Protein AF-A0A2I0QET4-F1 (afdb_monomer_lite)

pLDDT: mean 77.93, std 13.54, range [47.03, 93.81]

Structure (mmCIF, N/CA/C/O backbone):
data_AF-A0A2I0QET4-F1
#
_entry.id   AF-A0A2I0QET4-F1
#
loop_
_atom_site.group_PDB
_atom_site.id
_atom_site.type_symbol
_atom_site.label_atom_id
_atom_site.label_alt_id
_atom_site.label_comp_id
_atom_site.label_asym_id
_atom_site.label_entity_id
_atom_site.label_seq_id
_atom_site.pdbx_PDB_ins_code
_atom_site.Cartn_x
_atom_site.Cartn_y
_atom_site.Cartn_z
_atom_site.occupancy
_atom_site.B_iso_or_equiv
_atom_site.auth_seq_id
_atom_site.auth_comp_id
_atom_site.auth_asym_id
_atom_site.auth_atom_id
_atom_site.pdbx_PDB_model_num
ATOM 1 N N . MET A 1 1 ? -5.269 -8.835 14.599 1.00 57.53 1 MET A N 1
ATOM 2 C CA . MET A 1 1 ? -4.278 -7.841 15.068 1.00 57.53 1 MET A CA 1
ATOM 3 C C . MET A 1 1 ? -4.876 -6.475 14.785 1.00 57.53 1 MET A C 1
ATOM 5 O O . MET A 1 1 ? -5.277 -6.261 13.655 1.00 57.53 1 MET A O 1
ATOM 9 N N . PHE A 1 2 ? -5.029 -5.640 15.819 1.00 63.09 2 PHE A N 1
ATOM 10 C CA . PHE A 1 2 ? -5.918 -4.462 15.880 1.00 63.09 2 PHE A CA 1
ATOM 11 C C . PHE A 1 2 ? -7.413 -4.852 15.852 1.00 63.09 2 PHE A C 1
ATOM 13 O O . PHE A 1 2 ? -7.910 -5.414 14.888 1.00 63.09 2 PHE A O 1
ATOM 20 N N . LYS A 1 3 ? -8.116 -4.676 16.978 1.00 66.81 3 LYS A N 1
ATOM 21 C CA . LYS A 1 3 ? -9.545 -5.009 17.129 1.00 66.81 3 LYS A CA 1
ATOM 22 C C . LYS A 1 3 ? -10.394 -3.951 16.410 1.00 66.81 3 LYS A C 1
ATOM 24 O O . LYS A 1 3 ? -10.815 -2.997 17.051 1.00 66.81 3 LYS A O 1
ATOM 29 N N . GLY A 1 4 ? -10.536 -4.064 15.092 1.00 66.62 4 GLY A N 1
ATOM 30 C CA . GLY A 1 4 ? -11.411 -3.195 14.300 1.00 66.62 4 GLY A CA 1
ATOM 31 C C . GLY A 1 4 ? -12.862 -3.606 14.447 1.00 66.62 4 GLY A C 1
ATOM 32 O O . GLY A 1 4 ? -13.164 -4.796 14.423 1.00 66.62 4 GLY A O 1
ATOM 33 N N . GLU A 1 5 ? -13.744 -2.626 14.610 1.00 77.94 5 GLU A N 1
ATOM 34 C CA . GLU A 1 5 ? -15.197 -2.847 14.698 1.00 77.94 5 GLU A CA 1
ATOM 35 C C . GLU A 1 5 ? -15.862 -2.881 13.309 1.00 77.94 5 GLU A C 1
ATOM 37 O O . GLU A 1 5 ? -17.062 -3.110 13.180 1.00 77.94 5 GLU A O 1
ATOM 42 N N . GLY A 1 6 ? -15.071 -2.660 12.257 1.00 73.81 6 GLY A N 1
ATOM 43 C CA . GLY A 1 6 ? -15.531 -2.488 10.889 1.00 73.81 6 GLY A CA 1
ATOM 44 C C . GLY A 1 6 ? -15.779 -3.779 10.125 1.00 73.81 6 GLY A C 1
ATOM 45 O O . GLY A 1 6 ? -15.137 -4.806 10.343 1.00 73.81 6 GLY A O 1
ATOM 46 N N . ASN A 1 7 ? -16.663 -3.697 9.131 1.00 83.19 7 ASN A N 1
ATOM 47 C CA . ASN A 1 7 ? -16.868 -4.776 8.172 1.00 83.19 7 ASN A CA 1
ATOM 48 C C . ASN A 1 7 ? -15.808 -4.722 7.056 1.00 83.19 7 ASN A C 1
ATOM 50 O O . ASN A 1 7 ? -15.628 -3.696 6.393 1.00 83.19 7 ASN A O 1
ATOM 54 N N . PHE A 1 8 ? -15.139 -5.849 6.804 1.00 80.56 8 PHE A N 1
ATOM 55 C CA . PHE A 1 8 ? -14.176 -5.982 5.711 1.00 80.56 8 PHE A CA 1
ATOM 56 C C . PHE A 1 8 ? -14.800 -5.739 4.331 1.00 80.56 8 PHE A C 1
ATOM 58 O O . PHE A 1 8 ? -14.129 -5.169 3.480 1.00 80.56 8 PHE A O 1
ATOM 65 N N . THR A 1 9 ? -16.079 -6.061 4.118 1.00 83.06 9 THR A N 1
ATOM 66 C CA . THR A 1 9 ? -16.760 -5.825 2.832 1.00 83.06 9 THR A CA 1
ATOM 67 C C . THR A 1 9 ? -16.816 -4.339 2.477 1.00 83.06 9 THR A C 1
ATOM 69 O O . THR A 1 9 ? -16.481 -3.955 1.358 1.00 83.06 9 THR A O 1
ATOM 72 N N . THR A 1 10 ? -17.180 -3.484 3.438 1.00 81.50 10 THR A N 1
ATOM 73 C CA . THR A 1 10 ? -17.232 -2.027 3.241 1.00 81.50 10 THR A CA 1
ATOM 74 C C . THR A 1 10 ? -15.839 -1.459 2.983 1.00 81.50 10 THR A C 1
ATOM 76 O O . THR A 1 10 ? -15.662 -0.613 2.110 1.00 81.50 10 THR A O 1
ATOM 79 N N . HIS A 1 11 ? -14.833 -1.967 3.699 1.00 81.94 11 HIS A N 1
ATOM 80 C CA . HIS A 1 11 ? -13.439 -1.584 3.493 1.00 81.94 11 HIS A CA 1
ATOM 81 C C . HIS A 1 11 ? -12.954 -1.936 2.080 1.00 81.94 11 HIS A C 1
ATOM 83 O O . HIS A 1 11 ? -12.426 -1.074 1.377 1.00 81.94 11 HIS A O 1
ATOM 89 N N . THR A 1 12 ? -13.177 -3.175 1.638 1.00 82.81 12 THR A N 1
ATOM 90 C CA . THR A 1 12 ? -12.799 -3.628 0.296 1.00 82.81 12 THR A CA 1
ATOM 91 C C . THR A 1 12 ? -13.517 -2.830 -0.787 1.00 82.81 12 THR A C 1
ATOM 93 O O . THR A 1 12 ? -12.886 -2.461 -1.772 1.00 82.81 12 THR A O 1
ATOM 96 N N . TYR A 1 13 ? -14.799 -2.508 -0.597 1.00 84.88 13 TYR A N 1
ATOM 97 C CA . TYR A 1 13 ? -15.558 -1.685 -1.538 1.00 84.88 13 TYR A CA 1
ATOM 98 C C . TYR A 1 13 ? -14.967 -0.275 -1.693 1.00 84.88 13 TYR A C 1
ATOM 100 O O . TYR A 1 13 ? -14.736 0.171 -2.816 1.00 84.88 13 TYR A O 1
ATOM 108 N N . LEU A 1 14 ? -14.668 0.409 -0.582 1.00 83.62 14 LEU A N 1
ATOM 109 C CA . LEU A 1 14 ? -14.082 1.754 -0.607 1.00 83.62 14 LEU A CA 1
ATOM 110 C C . LEU A 1 14 ? -12.700 1.769 -1.263 1.00 83.62 14 LEU A C 1
ATOM 112 O O . LEU A 1 14 ? -12.419 2.648 -2.076 1.00 83.62 14 LEU A O 1
ATOM 116 N N . ILE A 1 15 ? -11.857 0.778 -0.954 1.00 83.25 15 ILE A N 1
ATOM 117 C CA . ILE A 1 15 ? -10.557 0.638 -1.617 1.00 83.25 15 ILE A CA 1
ATOM 118 C C . ILE A 1 15 ? -10.754 0.394 -3.110 1.00 83.25 15 ILE A C 1
ATOM 120 O O . ILE A 1 15 ? -10.136 1.087 -3.905 1.00 83.25 15 ILE A O 1
ATOM 124 N N . ALA A 1 16 ? -11.606 -0.552 -3.509 1.00 82.56 16 ALA A N 1
ATOM 125 C CA . ALA A 1 16 ? -11.795 -0.901 -4.917 1.00 82.56 16 ALA A CA 1
ATOM 126 C C . ALA A 1 16 ? -12.281 0.295 -5.753 1.00 82.56 16 ALA A C 1
ATOM 128 O O . ALA A 1 16 ? -11.793 0.505 -6.865 1.00 82.56 16 ALA A O 1
ATOM 129 N N . LEU A 1 17 ? -13.185 1.106 -5.193 1.00 84.06 17 LEU A N 1
ATOM 130 C CA . LEU A 1 17 ? -13.699 2.314 -5.838 1.00 84.06 17 LEU A CA 1
ATOM 131 C C . LEU A 1 17 ? -12.591 3.342 -6.117 1.00 84.06 17 LEU A C 1
ATOM 133 O O . LEU A 1 17 ? -12.607 3.995 -7.156 1.00 84.06 17 LEU A O 1
ATOM 137 N N . LEU A 1 18 ? -11.627 3.472 -5.203 1.00 77.44 18 LEU A N 1
ATOM 138 C CA . LEU A 1 18 ? -10.512 4.418 -5.311 1.00 77.44 18 LEU A CA 1
ATOM 139 C C . LEU A 1 18 ? -9.323 3.847 -6.094 1.00 77.44 18 LEU A C 1
ATOM 141 O O . LEU A 1 18 ? -8.611 4.582 -6.776 1.00 77.44 18 LEU A O 1
ATOM 145 N N . TYR A 1 19 ? -9.124 2.534 -6.033 1.00 77.75 19 TYR A N 1
ATOM 146 C CA . TYR A 1 19 ? -8.011 1.847 -6.675 1.00 77.75 19 TYR A CA 1
ATOM 147 C C . TYR A 1 19 ? -8.180 1.774 -8.195 1.00 77.75 19 TYR A C 1
ATOM 149 O O . TYR A 1 19 ? -7.216 1.968 -8.931 1.00 77.75 19 TYR A O 1
ATOM 157 N N . ALA A 1 20 ? -9.407 1.560 -8.683 1.00 79.25 20 ALA A N 1
ATOM 158 C CA . ALA A 1 20 ? -9.698 1.517 -10.116 1.00 79.25 20 ALA A CA 1
ATOM 159 C C . ALA A 1 20 ? -9.249 2.788 -10.878 1.00 79.25 20 ALA A C 1
ATOM 161 O O . ALA A 1 20 ? -8.493 2.653 -11.844 1.00 79.25 20 ALA A O 1
ATOM 162 N N . PRO A 1 21 ? -9.628 4.019 -10.474 1.00 78.62 21 PRO A N 1
ATOM 163 C CA . PRO A 1 21 ? -9.150 5.227 -11.143 1.00 78.62 21 PRO A CA 1
ATOM 164 C C . PRO A 1 21 ? -7.648 5.455 -10.937 1.00 78.62 21 PRO A C 1
ATOM 166 O O . PRO A 1 21 ? -6.991 5.882 -11.885 1.00 78.62 21 PRO A O 1
ATOM 169 N N . CYS A 1 22 ? -7.084 5.125 -9.765 1.00 74.00 22 CYS A N 1
ATOM 170 C CA . CYS A 1 22 ? -5.635 5.209 -9.550 1.00 74.00 22 CYS A CA 1
ATOM 171 C C . CYS A 1 22 ? -4.888 4.339 -10.570 1.00 74.00 22 CYS A C 1
ATOM 173 O O . CYS A 1 22 ? -4.043 4.854 -11.288 1.00 74.00 22 CYS A O 1
ATOM 175 N N . MET A 1 23 ? -5.282 3.076 -10.754 1.00 75.75 23 MET A N 1
ATOM 176 C CA . MET A 1 23 ? -4.686 2.166 -11.743 1.00 75.75 23 MET A CA 1
ATOM 177 C C . MET A 1 23 ? -4.771 2.686 -13.184 1.00 75.75 23 MET A C 1
ATOM 179 O O . MET A 1 23 ? -3.809 2.563 -13.949 1.00 75.75 23 MET A O 1
ATOM 183 N N . VAL A 1 24 ? -5.899 3.286 -13.573 1.00 78.75 24 VAL A N 1
ATOM 184 C CA . VAL A 1 24 ? -6.055 3.897 -14.905 1.00 78.75 24 VAL A CA 1
ATOM 185 C C . VAL A 1 24 ? -5.110 5.091 -15.071 1.00 78.75 24 VAL A C 1
ATOM 187 O O . VAL A 1 24 ? -4.453 5.215 -16.102 1.00 78.75 24 VAL A O 1
ATOM 190 N N . ILE A 1 25 ? -4.981 5.938 -14.048 1.00 74.00 25 ILE A N 1
ATOM 191 C CA . ILE A 1 25 ? -4.059 7.079 -14.062 1.00 74.00 25 ILE A CA 1
ATOM 192 C C . ILE A 1 25 ? -2.608 6.590 -14.143 1.00 74.00 25 ILE A C 1
ATOM 194 O O . ILE A 1 25 ? -1.863 7.047 -15.005 1.00 74.00 25 ILE A O 1
ATOM 198 N N . THR A 1 26 ? -2.205 5.630 -13.310 1.00 68.50 26 THR A N 1
ATOM 199 C CA . THR A 1 26 ? -0.829 5.112 -13.282 1.00 68.50 26 THR A CA 1
ATOM 200 C C . THR A 1 26 ? -0.457 4.417 -14.590 1.00 68.50 26 THR A C 1
ATOM 202 O O . THR A 1 26 ? 0.649 4.603 -15.089 1.00 68.50 26 THR A O 1
ATOM 205 N N . SER A 1 27 ? -1.380 3.656 -15.188 1.00 68.50 27 SER A N 1
ATOM 206 C CA . SER A 1 27 ? -1.153 3.011 -16.488 1.00 68.50 27 SER A CA 1
ATOM 207 C C . SER A 1 27 ? -1.061 4.026 -17.630 1.00 68.50 27 SER A C 1
ATOM 209 O O . SER A 1 27 ? -0.127 3.950 -18.429 1.00 68.50 27 SER A O 1
ATOM 211 N N . ALA A 1 28 ? -1.940 5.031 -17.673 1.00 69.62 28 ALA A N 1
ATOM 212 C CA . ALA A 1 28 ? -1.852 6.114 -18.650 1.00 69.62 28 ALA A CA 1
ATOM 213 C C . ALA A 1 28 ? -0.533 6.897 -18.511 1.00 69.62 28 ALA A C 1
ATOM 215 O O . ALA A 1 28 ? 0.176 7.113 -19.494 1.00 69.62 28 ALA A O 1
ATOM 216 N N . LEU A 1 29 ? -0.155 7.255 -17.283 1.00 64.19 29 LEU A N 1
ATOM 217 C CA . LEU A 1 29 ? 1.089 7.966 -16.981 1.00 64.19 29 LEU A CA 1
ATOM 218 C C . LEU A 1 29 ? 2.347 7.111 -17.160 1.00 64.19 29 LEU A C 1
ATOM 220 O O . LEU A 1 29 ? 3.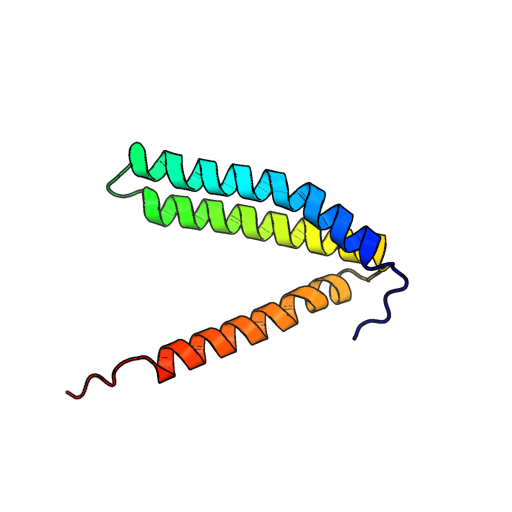426 7.676 -17.258 1.00 64.19 29 LEU A O 1
ATOM 224 N N . GLY A 1 30 ? 2.249 5.782 -17.206 1.00 62.00 30 GLY A N 1
ATOM 225 C CA . GLY A 1 30 ? 3.366 4.906 -17.569 1.00 62.00 30 GLY A CA 1
ATOM 226 C C . GLY A 1 30 ? 3.583 4.824 -19.083 1.00 62.00 30 GLY A C 1
ATOM 227 O O . GLY A 1 30 ? 4.720 4.768 -19.547 1.00 62.00 30 GLY A O 1
ATOM 228 N N . ILE A 1 31 ? 2.498 4.866 -19.861 1.00 63.03 31 ILE A N 1
ATOM 229 C CA . ILE A 1 31 ? 2.531 4.755 -21.327 1.00 63.03 31 ILE A CA 1
ATOM 230 C C . ILE A 1 31 ? 2.961 6.079 -21.981 1.00 63.03 31 ILE A C 1
ATOM 232 O O . ILE A 1 31 ? 3.769 6.079 -22.910 1.00 63.03 31 ILE A O 1
ATOM 236 N N . ILE A 1 32 ? 2.458 7.218 -21.492 1.00 58.16 32 ILE A N 1
ATOM 237 C CA . ILE A 1 32 ? 2.667 8.535 -22.121 1.00 58.16 32 ILE A CA 1
ATOM 238 C C . ILE A 1 32 ? 4.152 8.980 -22.135 1.00 58.16 32 ILE A C 1
ATOM 240 O O . ILE A 1 32 ? 4.634 9.396 -23.192 1.00 58.16 32 ILE A O 1
ATOM 244 N N . PRO A 1 33 ? 4.934 8.878 -21.039 1.00 54.22 33 PRO A N 1
ATOM 245 C CA . PRO A 1 33 ? 6.335 9.305 -21.022 1.00 54.22 33 PRO A CA 1
ATOM 246 C C . PRO A 1 33 ? 7.245 8.403 -21.856 1.00 54.22 33 PRO A C 1
ATOM 248 O O . PRO A 1 33 ? 8.227 8.893 -22.411 1.00 54.22 33 PRO A O 1
ATOM 251 N N . PHE A 1 34 ? 6.907 7.112 -21.979 1.00 53.25 34 PHE A N 1
ATOM 252 C CA . PHE A 1 34 ? 7.676 6.148 -22.770 1.00 53.25 34 PHE A CA 1
ATOM 253 C C . PHE A 1 34 ? 7.680 6.505 -24.264 1.00 53.25 34 PHE A C 1
ATOM 255 O O . PHE A 1 34 ? 8.678 6.283 -24.945 1.00 53.25 34 PHE A O 1
ATOM 262 N N . PHE A 1 35 ? 6.594 7.106 -24.765 1.00 54.09 35 PHE A N 1
ATOM 263 C CA . PHE A 1 35 ? 6.469 7.477 -26.176 1.00 54.09 35 PHE A CA 1
ATOM 264 C C . PHE A 1 35 ? 6.989 8.891 -26.497 1.00 54.09 35 PHE A C 1
ATOM 266 O O . PHE A 1 35 ? 7.377 9.148 -27.634 1.00 54.09 35 PHE A O 1
ATOM 273 N N . ILE A 1 36 ? 7.008 9.814 -25.523 1.00 53.97 36 ILE A N 1
ATOM 274 C CA . ILE A 1 36 ? 7.271 11.247 -25.774 1.00 53.97 36 ILE A CA 1
ATOM 275 C C . ILE A 1 36 ? 8.669 11.707 -25.305 1.00 53.97 36 ILE A C 1
ATOM 277 O O . ILE A 1 36 ? 9.241 12.597 -25.930 1.00 53.97 36 ILE A O 1
ATOM 281 N N . ILE A 1 37 ? 9.267 11.127 -24.248 1.00 52.59 37 ILE A N 1
ATOM 282 C CA . ILE A 1 37 ? 10.562 11.598 -23.697 1.00 52.59 37 ILE A CA 1
ATOM 283 C C . ILE A 1 37 ? 11.514 10.412 -23.433 1.00 52.59 37 ILE A C 1
ATOM 285 O O . ILE A 1 37 ? 11.676 9.980 -22.288 1.00 52.59 37 ILE A O 1
ATOM 289 N N . PRO A 1 38 ? 12.184 9.879 -24.472 1.00 53.09 38 PRO A N 1
ATOM 290 C CA . PRO A 1 38 ? 12.845 8.579 -24.378 1.00 53.09 38 PRO A CA 1
ATOM 291 C C . PRO A 1 38 ? 14.214 8.566 -23.673 1.00 53.09 38 PRO A C 1
ATOM 293 O O . PRO A 1 38 ? 14.687 7.481 -23.358 1.00 53.09 38 PRO A O 1
ATOM 296 N N . PHE A 1 39 ? 14.871 9.706 -23.402 1.00 54.22 39 PHE A N 1
ATOM 297 C CA . PHE A 1 39 ? 16.323 9.664 -23.127 1.00 54.22 39 PHE A CA 1
ATOM 298 C C . PHE A 1 39 ? 16.838 10.115 -21.748 1.00 54.22 39 PHE A C 1
ATOM 300 O O . PHE A 1 39 ? 17.908 9.652 -21.374 1.00 54.22 39 PHE A O 1
ATOM 307 N N . PHE A 1 40 ? 16.133 10.931 -20.948 1.00 47.03 40 PHE A N 1
ATOM 308 C CA . PHE A 1 40 ? 16.648 11.334 -19.611 1.00 47.03 40 PHE A CA 1
ATOM 309 C C . PHE A 1 40 ? 15.588 11.521 -18.504 1.00 47.03 40 PHE A C 1
ATOM 311 O O . PHE A 1 40 ? 15.919 11.437 -17.325 1.00 47.03 40 PHE A O 1
ATOM 318 N N . GLY A 1 41 ? 14.308 11.723 -18.849 1.00 50.09 41 GLY A N 1
ATOM 319 C CA . GLY A 1 41 ? 13.229 11.977 -17.878 1.00 50.09 41 GLY A CA 1
ATOM 320 C C . GLY A 1 41 ? 12.283 10.801 -17.603 1.00 50.09 41 GLY A C 1
ATOM 321 O O . GLY A 1 41 ? 11.548 10.844 -16.622 1.00 50.09 41 GLY A O 1
ATOM 322 N N . GLY A 1 42 ? 12.289 9.747 -18.428 1.00 54.06 42 GLY A N 1
ATOM 323 C CA . GLY A 1 42 ? 11.286 8.674 -18.365 1.00 54.06 42 GLY A CA 1
ATOM 324 C C . GLY A 1 42 ? 11.386 7.779 -17.125 1.00 54.06 42 GLY A C 1
ATOM 325 O O . GLY A 1 42 ? 10.366 7.463 -16.521 1.00 54.06 42 GLY A O 1
ATOM 326 N N . LEU A 1 43 ? 12.598 7.420 -16.684 1.00 54.22 43 LEU A N 1
ATOM 327 C CA . LEU A 1 43 ? 12.803 6.578 -15.492 1.00 54.22 43 LEU A CA 1
ATOM 328 C C . LEU A 1 43 ? 12.691 7.374 -14.185 1.00 54.22 43 LEU A C 1
ATOM 330 O O . LEU A 1 43 ? 12.004 6.948 -13.263 1.00 54.22 43 LEU A O 1
ATOM 334 N N . MET A 1 44 ? 13.313 8.555 -14.106 1.00 53.75 44 MET A N 1
ATOM 335 C CA . MET A 1 44 ? 13.220 9.414 -12.916 1.00 53.75 44 MET A CA 1
ATOM 336 C C . MET A 1 44 ? 11.821 10.028 -12.757 1.00 53.75 44 MET A C 1
ATOM 338 O O . MET A 1 44 ? 11.296 10.070 -11.650 1.00 53.75 44 MET A O 1
ATOM 342 N N . GLY A 1 45 ? 11.186 10.454 -13.853 1.00 59.62 45 GLY A N 1
ATOM 343 C CA . GLY A 1 45 ? 9.830 11.008 -13.842 1.00 59.62 45 GLY A CA 1
ATOM 344 C C . GLY A 1 45 ? 8.764 9.969 -13.498 1.00 59.62 45 GLY A C 1
ATOM 345 O O . GLY A 1 45 ? 7.876 10.262 -12.699 1.00 59.62 45 GLY A O 1
ATOM 346 N N . SER A 1 46 ? 8.877 8.741 -14.021 1.00 62.53 46 SER A N 1
ATOM 347 C CA . SER A 1 46 ? 7.969 7.645 -13.647 1.00 62.53 46 SER A CA 1
ATOM 348 C C . SER A 1 46 ? 8.161 7.195 -12.197 1.00 62.53 46 SER A C 1
ATOM 350 O O . SER A 1 46 ? 7.173 6.903 -11.530 1.00 62.53 46 SER A O 1
ATOM 352 N N . LEU A 1 47 ? 9.391 7.224 -11.669 1.00 66.00 47 LEU A N 1
ATOM 353 C CA . LEU A 1 47 ? 9.657 6.981 -10.247 1.00 66.00 47 LEU A CA 1
ATOM 354 C C . LEU A 1 47 ? 9.010 8.038 -9.345 1.00 66.00 47 LEU A C 1
ATOM 356 O O . LEU A 1 47 ? 8.352 7.679 -8.374 1.00 66.00 47 LEU A O 1
ATOM 360 N N . VAL A 1 48 ? 9.164 9.328 -9.661 1.00 71.62 48 VAL A N 1
ATOM 361 C CA . VAL A 1 48 ? 8.581 10.417 -8.855 1.00 71.62 48 VAL A CA 1
ATOM 362 C C . VAL A 1 48 ? 7.051 10.379 -8.898 1.00 71.62 48 VAL A C 1
ATOM 364 O O . VAL A 1 48 ? 6.410 10.468 -7.852 1.00 71.62 48 VAL A O 1
ATOM 367 N N . LEU A 1 49 ? 6.455 10.193 -10.080 1.00 69.12 49 LEU A N 1
ATOM 368 C CA . LEU A 1 49 ? 5.002 10.053 -10.227 1.00 69.12 49 LEU A CA 1
ATOM 369 C C . LEU A 1 49 ? 4.477 8.796 -9.529 1.00 69.12 49 LEU A C 1
ATOM 371 O O . LEU A 1 49 ? 3.485 8.873 -8.810 1.00 69.12 49 LEU A O 1
ATOM 375 N N . GLY A 1 50 ? 5.162 7.661 -9.678 1.00 72.19 50 GLY A N 1
ATOM 376 C CA . GLY A 1 50 ? 4.804 6.419 -8.997 1.00 72.19 50 GLY A CA 1
ATOM 377 C C . GLY A 1 50 ? 4.854 6.559 -7.476 1.00 72.19 50 GLY A C 1
ATOM 378 O O . GLY A 1 50 ? 3.964 6.078 -6.782 1.00 72.19 50 GLY A O 1
ATOM 379 N N . LEU A 1 51 ? 5.843 7.286 -6.953 1.00 77.94 51 LEU A N 1
ATOM 380 C CA . LEU A 1 51 ? 5.973 7.543 -5.521 1.00 77.94 51 LEU A CA 1
ATOM 381 C C . LEU A 1 51 ? 4.861 8.470 -5.003 1.00 77.94 51 LEU A C 1
ATOM 383 O O . LEU A 1 51 ? 4.327 8.228 -3.923 1.00 77.94 51 LEU A O 1
ATOM 387 N N . LEU A 1 52 ? 4.450 9.478 -5.780 1.00 80.31 52 LEU A N 1
ATOM 388 C CA . LEU A 1 52 ? 3.301 10.330 -5.444 1.00 80.31 52 LEU A CA 1
ATOM 389 C C . LEU A 1 52 ? 1.983 9.545 -5.425 1.00 80.31 52 LEU A C 1
ATOM 391 O O . LEU A 1 52 ? 1.208 9.689 -4.479 1.00 80.31 52 LEU A O 1
ATOM 395 N N . VAL A 1 53 ? 1.746 8.698 -6.431 1.00 79.88 53 VAL A N 1
ATOM 396 C CA . VAL A 1 53 ? 0.562 7.825 -6.476 1.00 79.88 53 VAL A CA 1
ATOM 397 C C . VAL A 1 53 ? 0.561 6.871 -5.283 1.00 79.88 53 VAL A C 1
ATOM 399 O O . VAL A 1 53 ? -0.444 6.779 -4.585 1.00 79.88 53 VAL A O 1
ATOM 402 N N . LEU A 1 54 ? 1.698 6.239 -4.978 1.00 81.50 54 LEU A N 1
ATOM 403 C CA . LEU A 1 54 ? 1.830 5.339 -3.832 1.0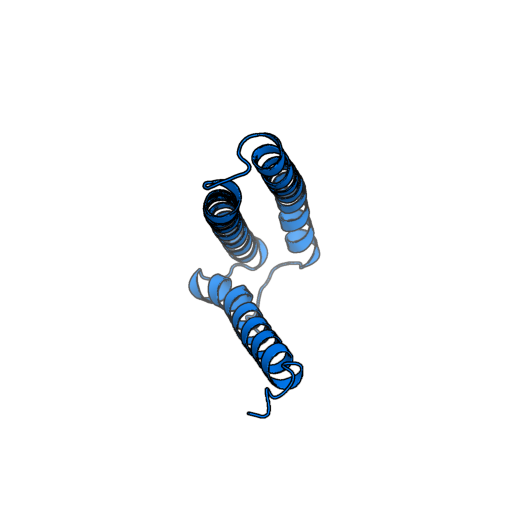0 81.50 54 LEU A CA 1
ATOM 404 C C . LEU A 1 54 ? 1.516 6.048 -2.506 1.00 81.50 54 LEU A C 1
ATOM 406 O O . LEU A 1 54 ? 0.780 5.515 -1.678 1.00 81.50 54 LEU A O 1
ATOM 410 N N . ILE A 1 55 ? 2.046 7.257 -2.291 1.00 87.12 55 ILE A N 1
ATOM 411 C CA . ILE A 1 55 ? 1.744 8.047 -1.087 1.00 87.12 55 ILE A CA 1
ATOM 412 C C . ILE A 1 55 ? 0.243 8.343 -1.000 1.00 87.12 55 ILE A C 1
ATOM 414 O O . ILE A 1 55 ? -0.342 8.244 0.082 1.00 87.12 55 ILE A O 1
ATOM 418 N N . TYR A 1 56 ? -0.387 8.688 -2.123 1.00 85.06 56 TYR A N 1
ATOM 419 C CA . TYR A 1 56 ? -1.817 8.968 -2.169 1.00 85.06 56 TYR A CA 1
ATOM 420 C C . TYR A 1 56 ? -2.663 7.721 -1.862 1.00 85.06 56 TYR A C 1
ATOM 422 O O . TYR A 1 56 ? -3.593 7.791 -1.057 1.00 85.06 56 TYR A O 1
ATOM 430 N N . GLU A 1 57 ? -2.300 6.559 -2.407 1.00 84.44 57 GLU A N 1
ATOM 431 C CA . GLU A 1 57 ? -2.952 5.282 -2.098 1.00 84.44 57 GLU A CA 1
ATOM 432 C C . GLU A 1 57 ? -2.818 4.913 -0.613 1.00 84.44 57 GLU A C 1
ATOM 434 O O . GLU A 1 57 ? -3.804 4.533 0.021 1.00 84.44 57 GLU A O 1
ATOM 439 N N . LEU A 1 58 ? -1.634 5.088 -0.016 1.00 89.06 58 LEU A N 1
ATOM 440 C CA . LEU A 1 58 ? -1.411 4.842 1.415 1.00 89.06 58 LEU A CA 1
ATOM 441 C C . LEU A 1 58 ? -2.211 5.802 2.306 1.00 89.06 58 LEU A C 1
ATOM 443 O O . LEU A 1 58 ? -2.701 5.408 3.371 1.00 89.06 58 LEU A O 1
ATOM 447 N N . TYR A 1 59 ? -2.373 7.054 1.877 1.00 90.38 59 TYR A N 1
ATOM 448 C CA . TYR A 1 59 ? -3.234 8.017 2.557 1.00 90.38 59 TYR A CA 1
ATOM 449 C C . TYR A 1 59 ? -4.699 7.563 2.540 1.00 90.38 59 TYR A C 1
ATOM 451 O O . TYR A 1 59 ? -5.331 7.495 3.597 1.00 90.38 59 TYR A O 1
ATOM 459 N N . LEU A 1 60 ? -5.222 7.185 1.370 1.00 89.12 60 LEU A N 1
ATOM 460 C CA . LEU A 1 60 ? -6.595 6.698 1.224 1.00 89.12 60 LEU A CA 1
ATOM 461 C C . LEU A 1 60 ? -6.833 5.401 2.001 1.00 89.12 60 LEU A C 1
ATOM 463 O O . LEU A 1 60 ? -7.860 5.264 2.664 1.00 89.12 60 LEU A O 1
ATOM 467 N N . LEU A 1 61 ? -5.865 4.483 1.997 1.00 88.44 61 LEU A N 1
ATOM 468 C CA . LEU A 1 61 ? -5.902 3.261 2.797 1.00 88.44 61 LEU A CA 1
ATOM 469 C C . LEU A 1 61 ? -5.964 3.575 4.296 1.00 88.44 61 LEU A C 1
ATOM 471 O O . LEU A 1 61 ? -6.756 2.990 5.033 1.00 88.44 61 LEU A O 1
ATOM 475 N N . THR A 1 62 ? -5.158 4.536 4.750 1.00 91.19 62 THR A N 1
ATOM 476 C CA . THR A 1 62 ? -5.182 4.999 6.141 1.00 91.19 62 THR A CA 1
ATOM 477 C C . THR A 1 62 ? -6.544 5.598 6.490 1.00 91.19 62 THR A C 1
ATOM 479 O O . THR A 1 62 ? -7.078 5.298 7.555 1.00 91.19 62 THR A O 1
ATOM 482 N N . LEU A 1 63 ? -7.132 6.403 5.601 1.00 91.12 63 LEU A N 1
ATOM 483 C CA . LEU A 1 63 ? -8.458 6.984 5.803 1.00 91.12 63 LEU A CA 1
ATOM 484 C C . LEU A 1 63 ? -9.545 5.901 5.861 1.00 91.12 63 LEU A C 1
ATOM 486 O O . LEU A 1 63 ? -10.317 5.877 6.812 1.00 91.12 63 LEU A O 1
ATOM 490 N N . ALA A 1 64 ? -9.558 4.952 4.923 1.00 87.44 64 ALA A N 1
ATOM 491 C CA . ALA A 1 64 ? -10.525 3.855 4.903 1.00 87.44 64 ALA A CA 1
ATOM 492 C C . ALA A 1 64 ? -10.441 2.980 6.166 1.00 87.44 64 ALA A C 1
ATOM 494 O O . ALA A 1 64 ? -11.465 2.602 6.730 1.00 87.44 64 ALA A O 1
ATOM 495 N N . LEU A 1 65 ? -9.230 2.709 6.663 1.00 88.56 65 LEU A N 1
ATOM 496 C CA . LEU A 1 65 ? -9.020 1.997 7.925 1.00 88.56 65 LEU A CA 1
ATOM 497 C C . LEU A 1 65 ? -9.538 2.783 9.134 1.00 88.56 65 LEU A C 1
ATOM 499 O O . LEU A 1 65 ? -10.119 2.195 10.045 1.00 88.56 65 LEU A O 1
ATOM 503 N N . LYS A 1 66 ? -9.341 4.102 9.156 1.00 90.06 66 LYS A N 1
ATOM 504 C CA . LYS A 1 66 ? -9.869 4.955 10.225 1.00 90.06 66 LYS A CA 1
ATOM 505 C C . LYS A 1 66 ? -11.393 4.988 10.210 1.00 90.06 66 LYS A C 1
ATOM 507 O O . LYS A 1 66 ? -11.994 4.780 11.254 1.00 90.06 66 LYS A O 1
ATOM 512 N N . GLU A 1 67 ? -12.003 5.194 9.049 1.00 88.38 67 GLU A N 1
ATOM 513 C CA . GLU A 1 67 ? -13.458 5.333 8.932 1.00 88.38 67 GLU A CA 1
ATOM 514 C C . GLU A 1 67 ? -14.185 4.001 9.141 1.00 88.38 67 GLU A C 1
ATOM 516 O O . GLU A 1 67 ? -15.149 3.923 9.900 1.00 88.38 67 GLU A O 1
ATOM 521 N N . VAL A 1 68 ? -13.709 2.920 8.517 1.00 88.69 68 VAL A N 1
ATOM 522 C CA . VA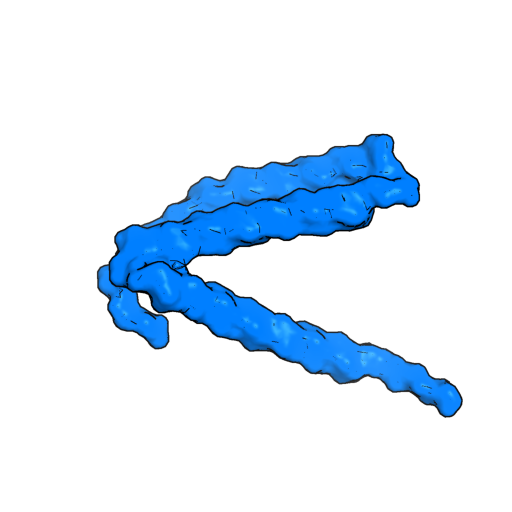L A 1 68 ? -14.398 1.625 8.586 1.00 88.69 68 VAL A CA 1
ATOM 523 C C . VAL A 1 68 ? -14.106 0.912 9.896 1.00 88.69 68 VAL A C 1
ATOM 525 O O . VAL A 1 68 ? -15.026 0.402 10.524 1.00 88.69 68 VAL A O 1
ATOM 528 N N . HIS A 1 69 ? -12.841 0.865 10.321 1.00 86.94 69 HIS A N 1
ATOM 529 C CA . HIS A 1 69 ? -12.426 0.078 11.489 1.00 86.94 69 HIS A CA 1
ATOM 530 C C . HIS A 1 69 ? -12.276 0.901 12.766 1.00 86.94 69 HIS A C 1
ATOM 532 O O . HIS A 1 69 ? -11.888 0.339 13.792 1.00 86.94 69 HIS A O 1
ATOM 538 N N . GLN A 1 70 ? -12.567 2.207 12.714 1.00 88.69 70 GLN A N 1
ATOM 539 C CA . GLN A 1 70 ? -12.428 3.133 13.846 1.00 88.69 70 GLN A CA 1
ATOM 540 C C . GLN A 1 70 ? -11.013 3.092 14.447 1.00 88.69 70 GLN A C 1
ATOM 542 O O . GLN A 1 70 ? -10.788 3.200 15.655 1.00 88.69 70 GLN A O 1
ATOM 547 N N . TYR A 1 71 ? -10.013 2.893 13.585 1.00 89.81 71 TYR A N 1
ATOM 548 C CA . TYR A 1 71 ? -8.619 2.862 14.000 1.00 89.81 71 TYR A CA 1
ATOM 549 C C . TYR A 1 71 ? -8.112 4.257 14.355 1.00 89.81 71 TYR A C 1
ATOM 551 O O . TYR A 1 71 ? -8.402 5.246 13.687 1.00 89.81 71 TYR A O 1
ATOM 559 N N . SER A 1 72 ? -7.254 4.330 15.375 1.00 90.75 72 SER A N 1
ATOM 560 C CA . SER A 1 72 ? -6.402 5.504 15.557 1.00 90.75 72 SER A CA 1
ATOM 561 C C . SER A 1 72 ? -5.380 5.584 14.418 1.00 90.75 72 SER A C 1
ATOM 563 O O . SER A 1 72 ? -4.981 4.558 13.862 1.00 90.75 72 SER A O 1
ATOM 565 N N . THR A 1 73 ? -4.906 6.790 14.093 1.00 90.75 73 THR A N 1
ATOM 566 C CA . THR A 1 73 ? -3.959 7.018 12.984 1.00 90.75 73 THR A CA 1
ATOM 567 C C . THR A 1 73 ? -2.742 6.089 13.050 1.00 90.75 73 THR A C 1
ATOM 569 O O . THR A 1 73 ? -2.383 5.476 12.050 1.00 90.75 73 THR A O 1
ATOM 572 N N . GLY A 1 74 ? -2.153 5.906 14.238 1.00 90.38 74 GLY A N 1
ATOM 573 C CA . GLY A 1 74 ? -1.014 5.002 14.420 1.00 90.38 74 GLY A CA 1
ATOM 574 C C . GLY A 1 74 ? -1.349 3.535 14.126 1.00 90.38 74 GLY A C 1
ATOM 575 O O . GLY A 1 74 ? -0.576 2.857 13.457 1.00 90.38 74 GLY A O 1
ATOM 576 N N . LYS A 1 75 ? -2.520 3.042 14.556 1.00 90.25 75 LYS A N 1
ATOM 577 C CA . LYS A 1 75 ? -2.956 1.665 14.256 1.00 90.25 75 LYS A CA 1
ATOM 578 C C . LYS A 1 75 ? -3.224 1.473 12.763 1.00 90.25 75 LYS A C 1
ATOM 580 O O . LYS A 1 75 ? -2.832 0.448 12.210 1.00 90.25 75 LYS A O 1
ATOM 585 N N . ALA A 1 76 ? -3.842 2.458 12.111 1.00 90.75 76 ALA A N 1
ATOM 586 C CA . ALA A 1 76 ? -4.084 2.427 10.671 1.00 90.75 76 ALA A CA 1
ATOM 587 C C . ALA A 1 76 ? -2.767 2.362 9.880 1.00 90.75 76 ALA A C 1
ATOM 589 O O . ALA A 1 76 ? -2.628 1.500 9.018 1.00 90.75 76 ALA A O 1
ATOM 590 N N . ILE A 1 77 ? -1.770 3.178 10.248 1.00 93.56 77 ILE A N 1
ATOM 591 C CA . ILE A 1 77 ? -0.440 3.161 9.619 1.00 93.56 77 ILE A CA 1
ATOM 592 C C . ILE A 1 77 ? 0.259 1.814 9.813 1.00 93.56 77 ILE A C 1
ATOM 594 O O . ILE A 1 77 ? 0.718 1.204 8.851 1.00 93.56 77 ILE A O 1
ATOM 598 N N . LEU A 1 78 ? 0.298 1.302 11.046 1.00 93.31 78 LEU A N 1
ATOM 599 C CA . LEU A 1 78 ? 0.943 0.017 11.333 1.00 93.31 78 LEU A CA 1
ATOM 600 C C . LEU A 1 78 ? 0.292 -1.153 10.583 1.00 93.31 78 LEU A C 1
ATOM 602 O O . LEU A 1 78 ? 0.981 -2.112 10.242 1.00 93.31 78 LEU A O 1
ATOM 606 N N . THR A 1 79 ? -1.011 -1.066 10.302 1.00 90.81 79 THR A N 1
ATOM 607 C CA . THR A 1 79 ? -1.760 -2.116 9.599 1.00 90.81 79 THR A CA 1
ATOM 608 C C . THR A 1 79 ? -1.238 -2.351 8.181 1.00 90.81 79 THR A C 1
ATOM 610 O O . THR A 1 79 ? -1.173 -3.502 7.762 1.00 90.81 79 THR A O 1
ATOM 613 N N . TRP A 1 80 ? -0.827 -1.306 7.456 1.00 90.12 80 TRP A N 1
ATOM 614 C CA . TRP A 1 80 ? -0.235 -1.456 6.121 1.00 90.12 80 TRP A CA 1
ATOM 615 C C . TRP A 1 80 ? 1.298 -1.455 6.135 1.00 90.12 80 TRP A C 1
ATOM 617 O O . TRP A 1 80 ? 1.916 -2.109 5.296 1.00 90.12 80 TRP A O 1
ATOM 627 N N . LEU A 1 81 ? 1.928 -0.797 7.112 1.00 92.38 81 LEU A N 1
ATOM 628 C CA . LEU A 1 81 ? 3.386 -0.706 7.204 1.00 92.38 81 LEU A CA 1
ATOM 629 C C . LEU A 1 81 ? 4.035 -2.052 7.554 1.00 92.38 81 LEU A C 1
ATOM 631 O O . LEU A 1 81 ? 5.051 -2.410 6.963 1.00 92.38 81 LEU A O 1
ATOM 635 N N . ILE A 1 82 ? 3.452 -2.817 8.486 1.00 92.75 82 ILE A N 1
ATOM 636 C CA . ILE A 1 82 ? 4.009 -4.113 8.908 1.00 92.75 82 ILE A CA 1
ATOM 637 C C . ILE A 1 82 ? 4.052 -5.111 7.733 1.00 92.75 82 ILE A C 1
ATOM 639 O O . ILE A 1 82 ? 5.133 -5.641 7.463 1.00 92.75 82 ILE A O 1
ATOM 643 N N . PRO A 1 83 ? 2.950 -5.352 6.987 1.00 90.81 83 PRO A N 1
ATOM 644 C CA . PRO A 1 83 ? 2.995 -6.190 5.790 1.00 90.81 83 PRO A CA 1
ATOM 645 C C . PRO A 1 83 ? 4.001 -5.703 4.744 1.00 90.81 83 PRO A C 1
ATOM 647 O O . PRO A 1 83 ? 4.705 -6.524 4.163 1.00 90.81 83 PRO A O 1
ATOM 650 N N . LEU A 1 84 ? 4.112 -4.387 4.531 1.00 89.81 84 LEU A N 1
ATOM 651 C CA . LE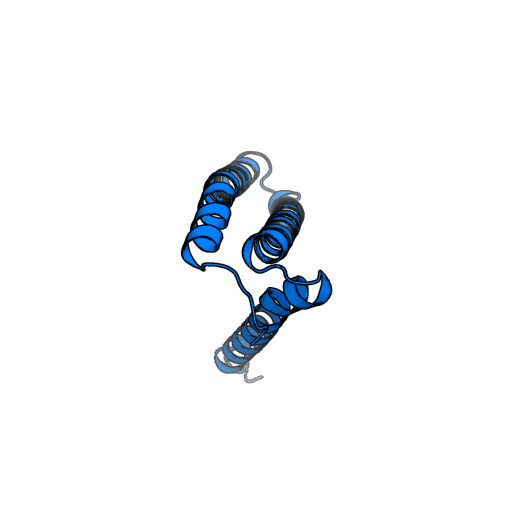U A 1 84 ? 5.029 -3.805 3.547 1.00 89.81 8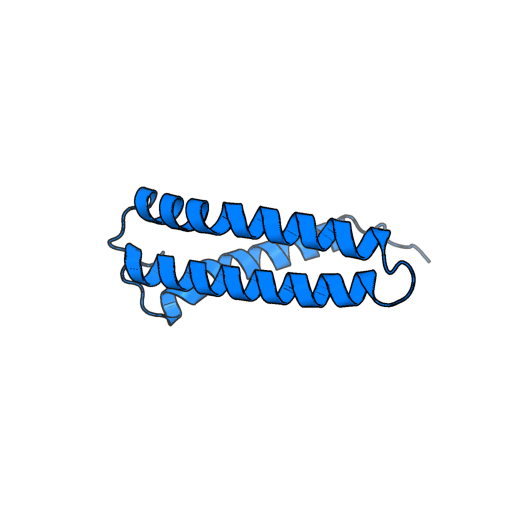4 LEU A CA 1
ATOM 652 C C . LEU A 1 84 ? 6.497 -4.074 3.909 1.00 89.81 84 LEU A C 1
ATOM 654 O O . LEU A 1 84 ? 7.285 -4.466 3.046 1.00 89.81 84 LEU A O 1
ATOM 658 N N . ILE A 1 85 ? 6.861 -3.945 5.188 1.00 92.88 85 ILE A N 1
ATOM 659 C CA . ILE A 1 85 ? 8.201 -4.289 5.686 1.00 92.88 85 ILE A CA 1
ATOM 660 C C . ILE A 1 85 ? 8.484 -5.781 5.481 1.00 92.88 85 ILE A C 1
ATOM 662 O O . ILE A 1 85 ? 9.531 -6.134 4.941 1.00 92.88 85 ILE A O 1
ATOM 666 N N . ILE A 1 86 ? 7.548 -6.657 5.865 1.00 93.50 86 ILE A N 1
ATOM 667 C CA . ILE A 1 86 ? 7.706 -8.111 5.705 1.00 93.50 86 ILE A CA 1
ATOM 668 C C . ILE A 1 86 ? 7.901 -8.463 4.227 1.00 93.50 86 ILE A C 1
ATOM 670 O O . ILE A 1 86 ? 8.844 -9.174 3.883 1.00 93.50 86 ILE A O 1
ATOM 674 N N . PHE A 1 87 ? 7.059 -7.921 3.347 1.00 90.62 87 PHE A N 1
ATOM 675 C CA . PHE A 1 87 ? 7.155 -8.130 1.905 1.00 90.62 87 PHE A CA 1
ATOM 676 C C . PHE A 1 87 ? 8.499 -7.6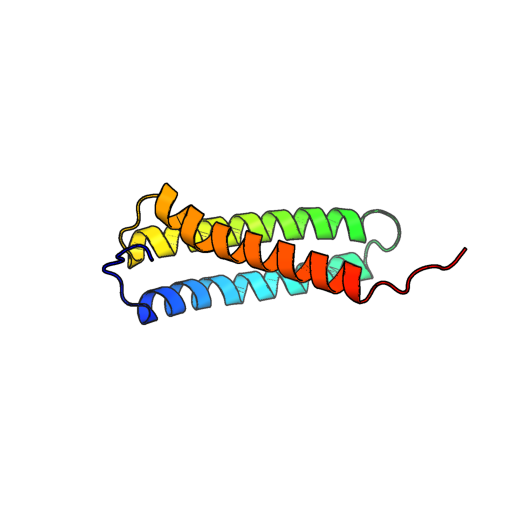52 1.338 1.00 90.62 87 PHE A C 1
ATOM 678 O O . PHE A 1 87 ? 9.116 -8.350 0.531 1.00 90.62 87 PHE A O 1
ATOM 685 N N . SER A 1 88 ? 8.994 -6.500 1.799 1.00 88.88 88 SER A N 1
ATOM 686 C CA . SER A 1 88 ? 10.285 -5.946 1.371 1.00 88.88 88 SER A CA 1
ATOM 687 C C . SER A 1 88 ? 11.456 -6.841 1.784 1.00 88.88 88 SER A C 1
ATOM 689 O O . SER A 1 88 ? 12.340 -7.110 0.973 1.00 88.88 88 SER A O 1
ATOM 691 N N . ILE A 1 89 ? 11.439 -7.358 3.019 1.00 93.50 89 ILE A N 1
ATOM 692 C CA . ILE A 1 89 ? 12.459 -8.291 3.521 1.00 93.50 89 ILE A CA 1
ATOM 693 C C . ILE A 1 89 ? 12.436 -9.592 2.716 1.00 93.50 89 ILE A C 1
ATOM 695 O O . ILE A 1 89 ? 13.485 -10.054 2.273 1.00 93.50 89 ILE A O 1
ATOM 699 N N . VAL A 1 90 ? 11.253 -10.171 2.491 1.00 93.81 90 VAL A N 1
ATOM 700 C CA . VAL A 1 90 ? 11.103 -11.406 1.705 1.00 93.81 90 VAL A CA 1
ATOM 701 C C . VAL A 1 90 ? 11.622 -11.207 0.283 1.00 93.81 90 VAL A C 1
ATOM 703 O O . VAL A 1 90 ? 12.407 -12.020 -0.197 1.00 93.81 90 VAL A O 1
ATOM 706 N N . THR A 1 91 ? 11.257 -10.099 -0.364 1.00 89.88 91 THR A N 1
ATOM 707 C CA . THR A 1 91 ? 11.720 -9.772 -1.720 1.00 89.88 91 THR A CA 1
ATOM 708 C C . THR A 1 91 ? 13.242 -9.634 -1.770 1.00 89.88 91 THR A C 1
ATOM 710 O O . THR A 1 91 ? 13.880 -10.214 -2.647 1.00 89.88 91 THR A O 1
ATOM 713 N N . LEU A 1 92 ? 13.847 -8.937 -0.800 1.00 91.88 92 LEU A N 1
ATOM 714 C CA . LEU A 1 92 ? 15.301 -8.802 -0.698 1.00 91.88 92 LEU A CA 1
ATOM 715 C C . LEU A 1 92 ? 15.988 -10.164 -0.527 1.00 91.88 92 LEU A C 1
ATOM 717 O O . LEU A 1 92 ? 16.965 -10.449 -1.216 1.00 91.88 92 LEU A O 1
ATOM 721 N N . LEU A 1 93 ? 15.469 -11.022 0.355 1.00 92.75 93 LEU A N 1
ATOM 722 C CA . LEU A 1 93 ? 16.001 -12.370 0.561 1.00 92.75 93 LEU A CA 1
ATOM 723 C C . LEU A 1 93 ? 15.901 -13.216 -0.710 1.00 92.75 93 LEU A C 1
ATOM 725 O O . LEU A 1 93 ? 16.874 -13.870 -1.076 1.00 92.75 93 LEU A O 1
ATOM 729 N N . CYS A 1 94 ? 14.768 -13.173 -1.413 1.00 90.94 94 CYS A N 1
ATOM 730 C CA . CYS A 1 94 ? 14.603 -13.853 -2.695 1.00 90.94 94 CYS A CA 1
ATOM 731 C C . CYS A 1 94 ? 15.631 -13.373 -3.726 1.00 90.94 94 CYS A C 1
ATOM 733 O O . CYS A 1 94 ? 16.250 -14.206 -4.383 1.00 90.94 94 CYS A O 1
ATOM 735 N N . ILE A 1 95 ? 15.862 -12.060 -3.834 1.00 91.50 95 ILE A N 1
ATOM 736 C CA . ILE A 1 95 ? 16.871 -11.497 -4.742 1.00 91.50 95 ILE A CA 1
ATOM 737 C C . ILE A 1 95 ? 18.270 -11.994 -4.372 1.00 91.50 95 ILE A C 1
ATOM 739 O O . ILE A 1 95 ? 19.008 -12.430 -5.248 1.00 91.50 95 ILE A O 1
ATOM 743 N N . LEU A 1 96 ? 18.634 -11.981 -3.089 1.00 89.75 96 LEU A N 1
ATOM 744 C CA . LEU A 1 96 ? 19.948 -12.443 -2.635 1.00 89.75 96 LEU A CA 1
ATOM 745 C C . LEU A 1 96 ? 20.153 -13.943 -2.885 1.00 89.75 96 LEU A C 1
ATOM 747 O O . LEU A 1 96 ? 21.225 -14.347 -3.331 1.00 89.75 96 LEU A O 1
ATOM 751 N N . LEU A 1 97 ? 19.128 -14.765 -2.646 1.00 88.50 97 LEU A N 1
ATOM 752 C CA . LEU A 1 97 ? 19.177 -16.213 -2.870 1.00 88.50 97 LEU A CA 1
ATOM 753 C C . LEU A 1 97 ? 19.216 -16.585 -4.357 1.00 88.50 97 LEU A C 1
ATOM 755 O O . LEU A 1 97 ? 19.891 -17.543 -4.724 1.00 88.50 97 LEU A O 1
ATOM 759 N N . LEU A 1 98 ? 18.497 -15.840 -5.200 1.00 85.12 98 LEU A N 1
ATOM 760 C CA . LEU A 1 98 ? 18.457 -16.048 -6.650 1.00 85.12 98 LEU A CA 1
ATOM 761 C C . LEU A 1 98 ? 19.600 -15.342 -7.381 1.00 85.12 98 LEU A C 1
ATOM 763 O O . LEU A 1 98 ? 19.828 -15.630 -8.556 1.00 85.12 98 LEU A O 1
ATOM 767 N N . SER A 1 99 ? 20.322 -14.433 -6.715 1.00 81.75 99 SER A N 1
ATOM 768 C CA . SER A 1 99 ? 21.483 -13.785 -7.313 1.00 81.75 99 SER A CA 1
ATOM 769 C C . SER A 1 99 ? 22.533 -14.861 -7.614 1.00 81.75 99 SER A C 1
ATOM 771 O O . SER A 1 99 ? 22.978 -15.564 -6.698 1.00 81.75 99 SER A O 1
ATOM 773 N N . PRO A 1 100 ? 22.917 -15.065 -8.890 1.00 73.44 100 PRO A N 1
ATOM 774 C CA . PRO A 1 100 ? 23.988 -15.991 -9.201 1.00 73.44 100 PRO A CA 1
ATOM 775 C C . PRO A 1 100 ? 25.225 -15.480 -8.469 1.00 73.44 100 PRO A C 1
ATOM 777 O O . PRO A 1 100 ? 25.652 -14.349 -8.695 1.00 73.44 100 PRO A O 1
ATOM 780 N N . ARG A 1 101 ? 25.777 -16.292 -7.555 1.00 69.88 101 ARG A N 1
ATOM 781 C CA . ARG A 1 101 ? 27.066 -15.998 -6.919 1.00 69.88 101 ARG A CA 1
ATOM 782 C C . ARG A 1 101 ? 28.061 -15.754 -8.047 1.00 69.88 101 ARG A C 1
ATOM 784 O O . ARG A 1 101 ? 28.475 -16.714 -8.697 1.00 69.88 101 ARG A O 1
ATOM 791 N N . ILE A 1 102 ? 28.406 -14.492 -8.295 1.00 61.56 102 ILE A N 1
ATOM 792 C CA . ILE A 1 102 ? 29.487 -14.117 -9.200 1.00 61.56 102 ILE A CA 1
ATOM 793 C C . ILE A 1 102 ? 30.745 -14.685 -8.543 1.00 61.56 102 ILE A C 1
ATOM 795 O O . ILE A 1 102 ? 31.263 -14.131 -7.576 1.00 61.56 102 ILE A O 1
ATOM 799 N N . ARG A 1 103 ? 31.144 -15.886 -8.975 1.00 54.47 103 ARG A N 1
ATOM 800 C CA . ARG A 1 103 ? 32.421 -16.484 -8.597 1.00 54.47 103 ARG A CA 1
ATOM 801 C C . ARG A 1 103 ? 33.468 -15.725 -9.401 1.00 54.47 103 ARG A C 1
ATOM 803 O O . ARG A 1 103 ? 33.548 -15.925 -10.610 1.00 54.47 103 ARG A O 1
ATOM 810 N N . TYR A 1 104 ? 34.152 -14.801 -8.736 1.00 57.53 104 TYR A N 1
ATOM 811 C CA . TYR A 1 104 ? 35.411 -14.240 -9.215 1.00 57.53 104 TYR A CA 1
ATOM 812 C C . TYR A 1 104 ? 36.513 -15.295 -9.122 1.00 57.53 104 TYR A C 1
ATOM 814 O O . TYR A 1 104 ? 36.459 -16.103 -8.163 1.00 57.53 104 TYR A O 1
#

Sequence (104 aa):
MFKGEGNFTTHTYLIALLYAPCMVITSALGIIPFFIIPFFGGLMGSLVLGLLVLIYELYLLTLALKEVHQYSTGKAILTWLIPLIIFSIVTLLCILLLSPRIRY

Foldseek 3Di:
DQQFPFDVVQLVVQLVVVVVVLVVVLVVLLPVCVPPPPDPCNPVVNVVVVVVSVVVSLVSQLVSCCVGRVDDSVRSNCVVVVVVVVVVVVVVVVCVVPPPPPDD

Radius of gyration: 18.12 Å; chains: 1; bounding box: 53×28×43 Å

Secondary structure (DSSP, 8-state):
-----S-HHHHHHHHHHHHHHHHHHHHHHHHHHHHH-TTTTHHHHHHHHHHHHHHHHHHHHHHHHHHHH---HHHHHHHHHHHHHHHHHHHHHHHHHHS-----